Protein AF-A0A432JK43-F1 (afdb_monomer)

Solvent-accessible surface area (backbone atoms only — not comparable to full-atom values): 5618 Å² total; per-residue (Å²): 110,47,74,64,51,81,87,44,49,68,58,51,48,53,52,42,48,68,44,49,84,85,40,75,73,70,54,72,67,58,52,52,50,47,71,73,64,39,72,37,47,36,31,30,69,41,87,35,89,65,86,92,40,71,39,81,41,30,40,38,38,24,34,59,34,54,87,66,98,60,91,44,69,67,60,49,57,46,46,78,73,38,90,67,50,78,43,76,76,48,75,50,74,112

Sequence (94 aa):
MRPVTEADLTTVLAMNNAAVPAVNALEADDLAWFADVAHTFLVADEPSWPVGRVRLVGFLIGLEGPGLAYGSINYGWFCERYDRFLYVDRVVVD

pLDDT: mean 95.11, std 4.12, range [79.12, 98.25]

Structure (mmCIF, N/CA/C/O backbone):
data_AF-A0A432JK43-F1
#
_entry.id   AF-A0A432JK43-F1
#
loop_
_atom_site.group_PDB
_atom_site.id
_atom_site.type_symbol
_atom_site.label_atom_id
_atom_site.label_alt_id
_atom_site.label_comp_id
_atom_site.label_asym_id
_atom_site.label_entity_id
_atom_site.label_seq_id
_atom_site.pdbx_PDB_ins_code
_atom_site.Cartn_x
_atom_site.Cartn_y
_atom_site.Cartn_z
_atom_site.occupancy
_atom_site.B_iso_or_equiv
_atom_site.auth_seq_id
_atom_site.auth_comp_id
_atom_site.auth_asym_id
_atom_site.auth_atom_id
_atom_site.pdbx_PDB_model_num
ATOM 1 N N . MET A 1 1 ? 14.162 7.590 3.369 1.00 92.38 1 MET A N 1
ATOM 2 C CA . MET A 1 1 ? 12.767 7.147 3.158 1.00 92.38 1 MET A CA 1
ATOM 3 C C . MET A 1 1 ? 11.880 8.373 3.068 1.00 92.38 1 MET A C 1
ATOM 5 O O . MET A 1 1 ? 12.194 9.369 3.715 1.00 92.38 1 MET A O 1
ATOM 9 N N . ARG A 1 2 ? 10.814 8.309 2.274 1.00 96.25 2 ARG A N 1
ATOM 10 C CA . ARG A 1 2 ? 9.843 9.396 2.069 1.00 96.25 2 ARG A CA 1
ATOM 11 C C . ARG A 1 2 ? 8.437 8.820 1.848 1.00 96.25 2 ARG A C 1
ATOM 13 O O . ARG A 1 2 ? 8.345 7.627 1.558 1.00 96.25 2 ARG A O 1
ATOM 20 N N . PRO A 1 3 ? 7.367 9.626 1.952 1.00 97.56 3 PRO A N 1
ATOM 21 C CA . PRO A 1 3 ? 6.041 9.209 1.514 1.00 97.56 3 PRO A CA 1
ATOM 22 C C . PRO A 1 3 ? 6.037 8.757 0.050 1.00 97.56 3 PRO A C 1
ATOM 24 O O . PRO A 1 3 ? 6.774 9.303 -0.783 1.00 97.56 3 PRO A O 1
ATOM 27 N N . VAL A 1 4 ? 5.209 7.755 -0.238 1.00 97.19 4 VAL A N 1
ATOM 28 C CA . VAL A 1 4 ? 4.911 7.328 -1.606 1.00 97.19 4 VAL A CA 1
ATOM 29 C C . VAL A 1 4 ? 4.239 8.467 -2.376 1.00 97.19 4 VAL A C 1
ATOM 31 O O . VAL A 1 4 ? 3.515 9.288 -1.810 1.00 97.19 4 VAL A O 1
ATOM 34 N N . THR A 1 5 ? 4.472 8.511 -3.680 1.00 96.19 5 THR A N 1
ATOM 35 C CA . THR A 1 5 ? 3.763 9.374 -4.626 1.00 96.19 5 THR A CA 1
ATOM 36 C C . THR A 1 5 ? 3.138 8.522 -5.724 1.00 96.19 5 THR A C 1
ATOM 38 O O . THR A 1 5 ? 3.532 7.374 -5.929 1.00 96.19 5 THR A O 1
ATOM 41 N N . GLU A 1 6 ? 2.195 9.083 -6.479 1.00 95.75 6 GLU A N 1
ATOM 42 C CA . GLU A 1 6 ? 1.565 8.388 -7.611 1.00 95.75 6 GLU A CA 1
ATOM 43 C C . GLU A 1 6 ? 2.599 7.872 -8.632 1.00 95.75 6 GL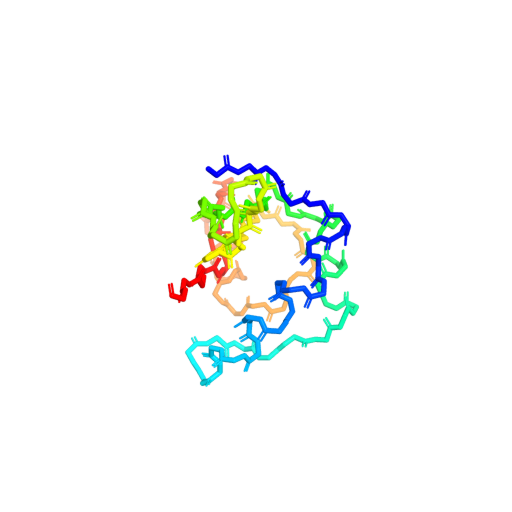U A C 1
ATOM 45 O O . GLU A 1 6 ? 2.474 6.764 -9.153 1.00 95.75 6 GLU A O 1
ATOM 50 N N . ALA A 1 7 ? 3.687 8.623 -8.839 1.00 95.31 7 ALA A N 1
ATOM 51 C CA . ALA A 1 7 ? 4.779 8.243 -9.733 1.00 95.31 7 ALA A CA 1
ATOM 52 C C . ALA A 1 7 ? 5.541 6.980 -9.280 1.00 95.31 7 ALA A C 1
ATOM 54 O O . ALA A 1 7 ? 6.188 6.328 -10.101 1.00 95.31 7 ALA A O 1
ATOM 55 N N . ASP A 1 8 ? 5.463 6.611 -7.999 1.00 96.56 8 ASP A N 1
ATOM 56 C CA . ASP A 1 8 ? 6.138 5.428 -7.457 1.00 96.56 8 ASP A CA 1
ATOM 57 C C . ASP A 1 8 ? 5.312 4.147 -7.618 1.00 96.56 8 ASP A C 1
ATOM 59 O O . ASP A 1 8 ? 5.882 3.055 -7.607 1.00 96.56 8 ASP A O 1
ATOM 63 N N . LEU A 1 9 ? 3.985 4.253 -7.776 1.00 96.94 9 LEU A N 1
ATOM 64 C CA . LEU A 1 9 ? 3.065 3.113 -7.664 1.00 96.94 9 LEU A CA 1
ATOM 65 C C . LEU A 1 9 ? 3.359 2.009 -8.683 1.00 96.94 9 LEU A C 1
ATOM 67 O O . LEU A 1 9 ? 3.297 0.830 -8.348 1.00 96.94 9 LEU A O 1
ATOM 71 N N . THR A 1 10 ? 3.766 2.372 -9.902 1.00 97.38 10 THR A N 1
ATOM 72 C CA . THR A 1 10 ? 4.160 1.379 -10.918 1.00 97.38 10 THR A CA 1
ATOM 73 C C . THR A 1 10 ? 5.380 0.565 -10.468 1.00 97.38 10 THR A C 1
ATOM 75 O O . THR A 1 10 ? 5.407 -0.656 -10.624 1.00 97.38 10 THR A O 1
ATOM 78 N N . THR A 1 11 ? 6.376 1.219 -9.866 1.00 96.81 11 THR A N 1
ATOM 79 C CA . THR A 1 11 ? 7.586 0.556 -9.355 1.00 96.81 11 THR A CA 1
ATOM 80 C C . THR A 1 11 ? 7.270 -0.282 -8.120 1.00 96.81 11 THR A C 1
ATOM 82 O O . THR A 1 11 ? 7.709 -1.426 -8.028 1.00 96.81 11 THR A O 1
ATOM 85 N N . VAL A 1 12 ? 6.459 0.246 -7.199 1.00 97.88 12 VAL A N 1
ATOM 86 C CA . VAL A 1 12 ? 6.026 -0.475 -5.994 1.00 97.88 12 VAL A CA 1
ATOM 87 C C . VAL A 1 12 ? 5.247 -1.743 -6.355 1.00 97.88 12 VAL A C 1
ATOM 89 O O . VAL A 1 12 ? 5.510 -2.799 -5.780 1.00 97.88 12 VAL A O 1
ATOM 92 N N . LEU A 1 13 ? 4.345 -1.677 -7.340 1.00 98.12 13 LEU A N 1
ATOM 93 C CA . LEU A 1 13 ? 3.592 -2.838 -7.821 1.00 98.12 13 LEU A CA 1
ATOM 94 C C . LEU A 1 13 ? 4.523 -3.927 -8.369 1.00 98.12 13 LEU A C 1
ATOM 96 O O . LEU A 1 13 ? 4.390 -5.101 -8.017 1.00 98.12 13 LEU A O 1
ATOM 100 N N . ALA A 1 14 ? 5.496 -3.532 -9.196 1.00 97.81 14 ALA A N 1
ATOM 101 C CA . ALA A 1 14 ? 6.487 -4.451 -9.744 1.00 97.81 14 ALA A CA 1
ATOM 102 C C . ALA A 1 14 ? 7.325 -5.108 -8.635 1.00 97.81 14 ALA A C 1
ATOM 104 O O . ALA A 1 14 ? 7.518 -6.323 -8.654 1.00 97.81 14 ALA A O 1
ATOM 105 N N . MET A 1 15 ? 7.766 -4.332 -7.641 1.00 97.50 15 MET A N 1
ATOM 106 C CA . MET A 1 15 ? 8.523 -4.847 -6.497 1.00 97.50 15 MET A CA 1
ATOM 107 C C . MET A 1 15 ? 7.705 -5.807 -5.636 1.00 97.50 15 MET A C 1
ATOM 109 O O . MET A 1 15 ? 8.205 -6.864 -5.260 1.00 97.50 15 MET A O 1
ATOM 113 N N . ASN A 1 16 ? 6.442 -5.481 -5.354 1.00 97.88 16 ASN A N 1
ATOM 114 C CA . ASN A 1 16 ? 5.550 -6.370 -4.615 1.00 97.88 16 ASN A CA 1
ATOM 115 C C . ASN A 1 16 ? 5.421 -7.726 -5.316 1.00 97.88 16 ASN A C 1
ATOM 117 O O . ASN A 1 16 ? 5.583 -8.777 -4.700 1.00 97.88 16 ASN A O 1
ATOM 121 N N . ASN A 1 17 ? 5.148 -7.694 -6.619 1.00 97.75 17 ASN A N 1
ATOM 122 C CA . ASN A 1 17 ? 4.880 -8.905 -7.383 1.00 97.75 17 ASN A CA 1
ATOM 123 C C . ASN A 1 17 ? 6.155 -9.723 -7.648 1.00 97.75 17 ASN A C 1
ATOM 125 O O . ASN A 1 17 ? 6.069 -10.941 -7.775 1.00 97.75 17 ASN A O 1
ATOM 129 N N . ALA A 1 18 ? 7.333 -9.091 -7.645 1.00 97.62 18 ALA A N 1
ATOM 130 C CA . ALA A 1 18 ? 8.621 -9.786 -7.646 1.00 97.62 18 ALA A CA 1
ATOM 131 C C . ALA A 1 18 ? 8.931 -10.490 -6.309 1.00 97.62 18 ALA A C 1
ATOM 133 O O . ALA A 1 18 ? 9.661 -11.478 -6.300 1.00 97.62 18 ALA A O 1
ATOM 134 N N . ALA A 1 19 ? 8.362 -10.018 -5.195 1.00 96.25 19 ALA A N 1
ATOM 135 C CA . ALA A 1 19 ? 8.537 -10.608 -3.866 1.00 96.25 19 ALA A CA 1
ATOM 136 C C . ALA A 1 19 ? 7.575 -11.779 -3.571 1.00 96.25 19 ALA A C 1
ATOM 138 O O . ALA A 1 19 ? 7.626 -12.375 -2.492 1.00 96.25 19 ALA A O 1
ATOM 139 N N . VAL A 1 20 ? 6.701 -12.148 -4.510 1.00 95.44 20 VAL A N 1
ATOM 140 C CA . VAL A 1 20 ? 5.884 -13.369 -4.419 1.00 95.44 20 VAL A CA 1
ATOM 141 C C . VAL A 1 20 ? 6.815 -14.596 -4.384 1.00 95.44 20 VAL A C 1
ATOM 143 O O . VAL A 1 20 ? 7.740 -14.674 -5.193 1.00 95.44 20 VAL A O 1
ATOM 146 N N . PRO A 1 21 ? 6.599 -15.582 -3.487 1.00 94.88 21 PRO A N 1
ATOM 147 C CA . PRO A 1 21 ? 5.416 -15.793 -2.644 1.00 94.88 21 PRO A CA 1
ATOM 148 C C . PRO A 1 21 ? 5.537 -15.275 -1.201 1.00 94.88 21 PRO A C 1
ATOM 150 O O . PRO A 1 21 ? 4.699 -15.618 -0.372 1.00 94.88 21 PRO A O 1
ATOM 153 N N . ALA A 1 22 ? 6.571 -14.497 -0.862 1.00 91.00 22 ALA A N 1
ATOM 154 C CA . ALA A 1 22 ? 6.732 -13.973 0.498 1.00 91.00 22 ALA A CA 1
ATOM 155 C C . ALA A 1 22 ? 5.631 -12.962 0.865 1.00 91.00 22 ALA A C 1
ATOM 157 O O . ALA A 1 22 ? 5.249 -12.854 2.028 1.00 91.00 22 ALA A O 1
ATOM 158 N N . VAL A 1 23 ? 5.102 -12.258 -0.139 1.00 92.31 23 VAL A N 1
ATOM 159 C CA . VAL A 1 23 ? 3.903 -11.417 -0.048 1.00 92.31 23 VAL A CA 1
ATOM 160 C C . VAL A 1 23 ? 2.856 -11.870 -1.064 1.00 92.31 23 VAL A C 1
ATOM 162 O O . VAL A 1 23 ? 3.164 -12.568 -2.032 1.00 92.31 23 VAL A O 1
ATOM 165 N N . ASN A 1 24 ? 1.611 -11.442 -0.860 1.00 93.81 24 ASN A N 1
ATOM 166 C CA . ASN A 1 24 ? 0.550 -11.638 -1.843 1.00 93.81 24 ASN A CA 1
ATOM 167 C C . ASN A 1 24 ? 0.753 -10.707 -3.043 1.00 93.81 24 ASN A C 1
ATOM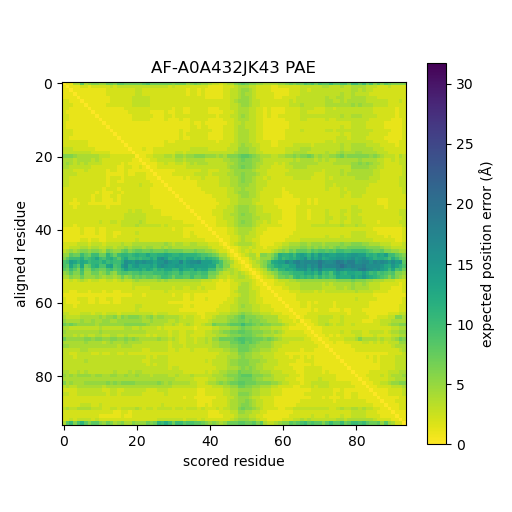 169 O O . ASN A 1 24 ? 1.106 -9.534 -2.868 1.00 93.81 24 ASN A O 1
ATOM 173 N N . ALA A 1 25 ? 0.472 -11.223 -4.242 1.00 96.38 25 ALA A N 1
ATOM 174 C CA . ALA A 1 25 ? 0.396 -10.408 -5.447 1.00 96.38 25 ALA A CA 1
ATOM 175 C C . ALA A 1 25 ? -0.664 -9.308 -5.283 1.00 96.38 25 ALA A C 1
ATOM 177 O O . ALA A 1 25 ? -1.657 -9.499 -4.579 1.00 96.38 25 ALA A O 1
ATOM 178 N N . LEU A 1 26 ? -0.420 -8.171 -5.923 1.00 96.62 26 LEU A N 1
ATOM 179 C CA . LEU A 1 26 ? -1.349 -7.051 -6.005 1.00 96.62 26 LEU A CA 1
ATOM 180 C C . LEU A 1 26 ? -1.607 -6.710 -7.467 1.00 96.62 26 LEU A C 1
ATOM 182 O O . LEU A 1 26 ? -0.727 -6.869 -8.323 1.00 96.62 26 LEU A O 1
ATOM 186 N N . GLU A 1 27 ? -2.791 -6.179 -7.719 1.00 97.62 27 GLU A N 1
ATOM 187 C CA . GLU A 1 27 ? -3.134 -5.447 -8.929 1.00 97.62 27 GLU A CA 1
ATOM 188 C C . GLU A 1 27 ? -3.017 -3.933 -8.690 1.00 97.62 27 GLU A C 1
ATOM 190 O O . GLU A 1 27 ? -2.808 -3.458 -7.569 1.00 97.62 27 GLU A O 1
ATOM 195 N N . ALA A 1 28 ? -3.116 -3.151 -9.767 1.00 96.81 28 ALA A N 1
ATOM 196 C CA . ALA A 1 28 ? -3.028 -1.694 -9.677 1.00 96.81 28 ALA A CA 1
ATOM 197 C C . ALA A 1 28 ? -4.133 -1.105 -8.783 1.00 96.81 28 ALA A C 1
ATOM 199 O O . ALA A 1 28 ? -3.858 -0.192 -8.005 1.00 96.81 28 ALA A O 1
ATOM 200 N N . ASP A 1 29 ? -5.342 -1.6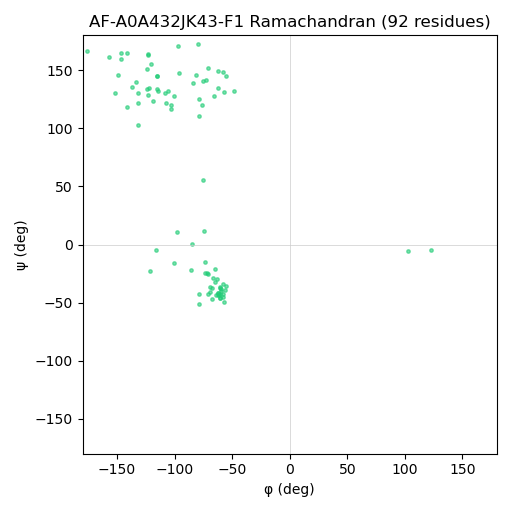69 -8.845 1.00 96.75 29 ASP A N 1
ATOM 201 C CA . ASP A 1 29 ? -6.486 -1.225 -8.044 1.00 96.75 29 ASP A CA 1
ATOM 202 C C . ASP A 1 29 ? -6.284 -1.515 -6.549 1.00 96.75 29 ASP A C 1
ATOM 204 O O . ASP A 1 29 ? -6.597 -0.663 -5.714 1.00 96.75 29 ASP A O 1
ATOM 208 N N . ASP A 1 30 ? -5.676 -2.655 -6.195 1.00 95.69 30 ASP A N 1
ATOM 209 C CA . ASP A 1 30 ? -5.329 -2.952 -4.799 1.00 95.69 30 ASP A CA 1
ATOM 210 C C . ASP A 1 30 ? -4.329 -1.925 -4.256 1.00 95.69 30 ASP A C 1
ATOM 212 O O . ASP A 1 30 ? -4.451 -1.438 -3.129 1.00 95.69 30 ASP A O 1
ATOM 216 N N . LEU A 1 31 ? -3.319 -1.583 -5.062 1.00 96.62 31 LEU A N 1
ATOM 217 C CA . LEU A 1 31 ? -2.292 -0.630 -4.661 1.00 96.62 31 LEU A CA 1
ATOM 218 C C . LEU A 1 31 ? -2.841 0.798 -4.560 1.00 96.62 31 LEU A C 1
ATOM 220 O O . LEU A 1 31 ? -2.450 1.534 -3.653 1.00 96.62 31 LEU A O 1
ATOM 224 N N . ALA A 1 32 ? -3.758 1.176 -5.452 1.00 96.44 32 ALA A N 1
ATOM 225 C CA . ALA A 1 32 ? -4.474 2.445 -5.378 1.00 96.44 32 ALA A CA 1
ATOM 226 C C . ALA A 1 32 ? -5.317 2.530 -4.098 1.00 96.44 32 ALA A C 1
ATOM 228 O O . ALA A 1 32 ? -5.283 3.550 -3.412 1.00 96.44 32 ALA A O 1
ATOM 229 N N . TRP A 1 33 ? -5.997 1.442 -3.724 1.00 96.81 33 TRP A N 1
ATOM 230 C CA . TRP A 1 33 ? -6.716 1.365 -2.454 1.00 96.81 33 TRP A CA 1
ATOM 231 C C . TRP A 1 33 ? -5.774 1.544 -1.256 1.00 96.81 33 TRP A C 1
ATOM 233 O O . TRP A 1 33 ? -6.052 2.359 -0.379 1.00 96.81 33 TRP A O 1
ATOM 243 N N . PHE A 1 34 ? -4.618 0.870 -1.238 1.00 97.25 34 PHE A N 1
ATOM 244 C CA . PHE A 1 34 ? -3.615 1.080 -0.188 1.00 97.25 34 PHE A CA 1
ATOM 245 C C . PHE A 1 34 ? -3.108 2.526 -0.132 1.00 97.25 34 PHE A C 1
ATOM 247 O O . PHE A 1 34 ? -2.916 3.052 0.96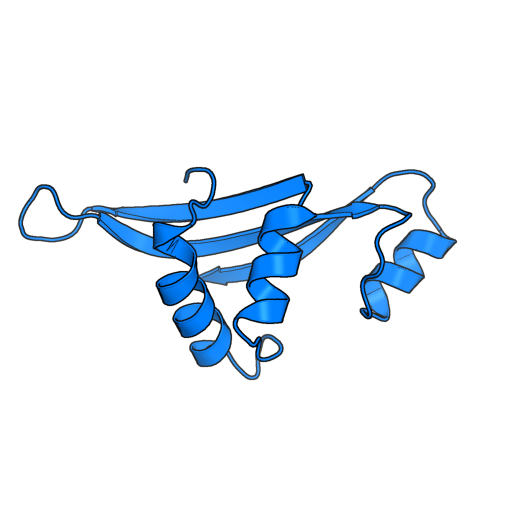1 1.00 97.25 34 PHE A O 1
ATOM 254 N N . ALA A 1 35 ? -2.887 3.171 -1.280 1.00 96.81 35 ALA A N 1
ATOM 255 C CA . ALA A 1 35 ? -2.450 4.565 -1.339 1.00 96.81 35 ALA A CA 1
ATOM 256 C C . ALA A 1 35 ? -3.481 5.543 -0.753 1.00 96.81 35 ALA A C 1
ATOM 258 O O . ALA A 1 35 ? -3.084 6.570 -0.205 1.00 96.81 35 ALA A O 1
ATOM 259 N N . ASP A 1 36 ? -4.771 5.212 -0.833 1.00 96.75 36 ASP A N 1
ATOM 260 C CA . ASP A 1 36 ? -5.862 6.017 -0.276 1.00 96.75 36 ASP A CA 1
ATOM 261 C C . ASP A 1 36 ? -6.017 5.832 1.244 1.00 96.75 36 ASP A C 1
ATOM 263 O O . ASP A 1 36 ? -6.183 6.803 1.981 1.00 96.75 36 ASP A O 1
ATOM 267 N N . VAL A 1 37 ? -5.926 4.590 1.738 1.00 97.19 37 VAL A N 1
ATOM 268 C CA . VAL A 1 37 ? -6.282 4.274 3.136 1.00 97.19 37 VAL A CA 1
ATOM 269 C C . VAL A 1 37 ? -5.098 4.134 4.091 1.00 97.19 37 VAL A C 1
ATOM 271 O O . VAL A 1 37 ? -5.296 4.089 5.309 1.00 97.19 37 VAL A O 1
ATOM 274 N N . ALA A 1 38 ? -3.872 3.985 3.583 1.00 97.56 38 ALA A N 1
ATOM 275 C CA . ALA A 1 38 ? -2.724 3.717 4.438 1.00 97.56 38 ALA A CA 1
ATOM 276 C C . ALA A 1 38 ? -2.422 4.906 5.355 1.00 97.56 38 ALA A C 1
ATOM 278 O O . ALA A 1 38 ? -2.176 6.025 4.911 1.00 97.56 38 ALA A O 1
ATOM 279 N N . HIS A 1 39 ? -2.326 4.626 6.654 1.00 97.06 39 HIS A N 1
ATOM 280 C CA . HIS A 1 39 ? -1.811 5.588 7.625 1.00 97.06 39 HIS A CA 1
ATOM 281 C C . HIS A 1 39 ? -0.330 5.895 7.362 1.00 97.06 39 HIS A C 1
ATOM 283 O O . HIS A 1 39 ? 0.165 6.991 7.618 1.00 97.06 39 HIS A O 1
ATOM 289 N N . THR A 1 40 ? 0.418 4.911 6.864 1.00 97.06 40 THR A N 1
ATOM 290 C CA . THR A 1 40 ? 1.827 5.071 6.510 1.00 97.06 40 THR A CA 1
ATOM 291 C C . THR A 1 40 ? 2.123 4.308 5.236 1.00 97.06 40 THR A C 1
ATOM 293 O O . THR A 1 40 ? 2.042 3.086 5.214 1.00 97.06 40 THR A O 1
ATOM 296 N N . PHE A 1 41 ? 2.532 5.020 4.191 1.00 98.00 41 PHE A N 1
ATOM 297 C CA . PHE A 1 41 ? 3.027 4.408 2.967 1.00 98.00 41 PHE A CA 1
ATOM 298 C C . PHE A 1 41 ? 4.341 5.080 2.579 1.00 98.00 41 PHE A C 1
ATOM 300 O O . PHE A 1 41 ? 4.375 6.220 2.112 1.00 98.00 41 PHE A O 1
ATOM 307 N N . LEU A 1 42 ? 5.440 4.382 2.857 1.00 98.25 42 LEU A N 1
ATOM 308 C CA . LEU A 1 42 ? 6.792 4.904 2.698 1.00 98.25 42 LEU A CA 1
ATOM 309 C C . LEU A 1 42 ? 7.547 4.126 1.637 1.00 98.25 42 LEU A C 1
ATOM 311 O O . LEU A 1 42 ? 7.435 2.905 1.557 1.00 98.25 42 LEU A O 1
ATOM 315 N N . VAL A 1 43 ? 8.390 4.839 0.900 1.00 98.06 43 VAL A N 1
ATOM 316 C CA . VAL A 1 43 ? 9.373 4.267 -0.015 1.00 98.06 43 VAL A CA 1
ATOM 317 C C . VAL A 1 43 ? 10.788 4.586 0.464 1.00 98.06 43 VAL A C 1
ATOM 319 O O . VAL A 1 43 ? 11.064 5.637 1.064 1.00 98.06 43 VAL A O 1
ATOM 322 N N . ALA A 1 44 ? 11.690 3.641 0.246 1.00 97.31 44 ALA A N 1
ATOM 323 C CA . ALA A 1 44 ? 13.115 3.765 0.469 1.00 97.31 44 ALA A CA 1
ATOM 324 C C . ALA A 1 44 ? 13.802 4.017 -0.869 1.00 97.31 44 ALA A C 1
ATOM 326 O O . ALA A 1 44 ? 13.614 3.281 -1.832 1.00 97.31 44 ALA A O 1
ATOM 327 N N . ASP A 1 45 ? 14.608 5.065 -0.881 1.00 94.88 45 ASP A N 1
ATOM 328 C CA . ASP A 1 45 ? 15.293 5.596 -2.043 1.00 94.88 45 ASP A CA 1
ATOM 329 C C . ASP A 1 45 ? 16.798 5.416 -1.831 1.00 94.88 45 ASP A C 1
ATOM 331 O O . ASP A 1 45 ? 17.319 5.793 -0.777 1.00 94.88 45 ASP A O 1
ATOM 335 N N . GLU A 1 46 ? 17.493 4.886 -2.832 1.00 92.81 46 GLU A N 1
ATOM 336 C CA . GLU A 1 46 ? 18.949 4.785 -2.879 1.00 92.81 46 GLU A CA 1
ATOM 337 C C . GLU A 1 46 ? 19.501 5.656 -4.023 1.00 92.81 46 GLU A C 1
ATOM 339 O O . GLU A 1 46 ? 18.976 5.620 -5.145 1.00 92.81 46 GLU A O 1
ATOM 344 N N . PRO A 1 47 ? 20.555 6.460 -3.786 1.00 89.38 47 PRO A N 1
ATOM 345 C CA . PRO A 1 47 ? 21.254 7.158 -4.857 1.00 89.38 47 PRO A CA 1
ATOM 346 C C . PRO A 1 47 ? 21.774 6.166 -5.901 1.00 89.38 47 PRO A C 1
ATOM 348 O O . PRO A 1 47 ? 22.451 5.200 -5.566 1.00 89.38 47 PRO A O 1
ATOM 351 N N . SER A 1 48 ? 21.512 6.432 -7.179 1.00 84.56 48 SER A N 1
ATOM 352 C CA . SER A 1 48 ? 21.990 5.588 -8.279 1.00 84.56 48 SER A CA 1
ATOM 353 C C . SER A 1 48 ? 22.875 6.378 -9.239 1.00 84.56 48 SER A C 1
ATOM 355 O O . SER A 1 48 ? 22.789 7.603 -9.329 1.00 84.56 48 SER A O 1
ATOM 357 N N . TRP A 1 49 ? 23.762 5.675 -9.946 1.00 82.62 49 TRP A N 1
ATOM 358 C CA . TRP A 1 49 ? 24.569 6.262 -11.013 1.00 82.62 49 TRP A CA 1
ATOM 359 C C . TRP A 1 49 ? 23.777 6.289 -12.334 1.00 82.62 49 TRP A C 1
ATOM 361 O O . TRP A 1 49 ? 23.142 5.288 -12.669 1.00 82.62 49 TRP A O 1
ATOM 371 N N . PRO A 1 50 ? 23.843 7.369 -13.137 1.00 82.19 50 PRO A N 1
ATOM 372 C CA . PRO A 1 50 ? 24.557 8.627 -12.899 1.00 82.19 50 PRO A CA 1
ATOM 373 C C . PRO A 1 50 ? 23.914 9.499 -11.813 1.00 82.19 50 PRO A C 1
ATOM 375 O O . PRO A 1 50 ? 22.702 9.460 -11.605 1.00 82.19 50 PRO A O 1
ATOM 378 N N . VAL A 1 51 ? 24.754 10.307 -11.153 1.00 80.25 51 VAL A N 1
ATOM 379 C CA . VAL A 1 51 ? 24.371 11.214 -10.057 1.00 80.25 51 VAL A CA 1
ATOM 380 C C . VAL A 1 51 ? 23.137 12.038 -10.433 1.00 80.25 51 VAL A C 1
ATOM 382 O O . VAL A 1 51 ? 23.074 12.618 -11.515 1.00 80.25 51 VAL A O 1
ATOM 385 N N . GLY A 1 52 ? 22.166 12.092 -9.520 1.00 79.12 52 GLY A N 1
ATOM 386 C CA . GLY A 1 52 ? 20.881 12.767 -9.724 1.00 79.12 52 GLY A CA 1
ATOM 387 C C . GLY A 1 52 ? 19.719 11.816 -10.016 1.00 79.12 52 GLY A C 1
ATOM 388 O O . GLY A 1 52 ? 18.577 12.265 -10.060 1.00 79.12 52 GLY A O 1
ATOM 389 N N . ARG A 1 53 ? 19.979 10.510 -10.168 1.00 82.50 53 ARG A N 1
ATOM 390 C CA . ARG A 1 53 ? 18.934 9.483 -10.165 1.00 82.50 53 ARG A CA 1
ATOM 391 C C . ARG A 1 53 ? 18.784 8.846 -8.794 1.00 82.50 53 ARG A C 1
ATOM 393 O O . ARG A 1 53 ? 19.753 8.635 -8.065 1.00 82.50 53 ARG A O 1
ATOM 400 N N . VAL A 1 54 ? 17.553 8.472 -8.493 1.00 86.69 54 VAL A N 1
ATOM 401 C CA . VAL A 1 54 ? 17.188 7.744 -7.287 1.00 86.69 54 VAL A CA 1
ATOM 402 C C . VAL A 1 54 ? 16.517 6.449 -7.712 1.00 86.69 54 VAL A C 1
ATOM 404 O O . VAL A 1 54 ? 15.701 6.444 -8.636 1.00 86.69 54 VAL A O 1
ATOM 407 N N . ARG A 1 55 ? 16.911 5.355 -7.071 1.00 92.19 55 ARG A N 1
ATOM 408 C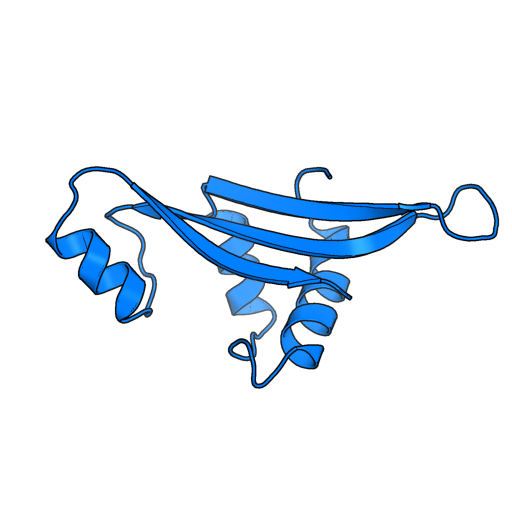 CA . ARG A 1 55 ? 16.317 4.040 -7.249 1.00 92.19 55 ARG A CA 1
ATOM 409 C C . ARG A 1 55 ? 15.466 3.722 -6.031 1.00 92.19 55 ARG A C 1
ATOM 411 O O . ARG A 1 55 ? 15.935 3.857 -4.908 1.00 92.19 55 ARG A O 1
ATOM 418 N N . LEU A 1 56 ? 14.242 3.271 -6.260 1.00 94.94 56 LEU A N 1
ATOM 419 C CA . LEU A 1 56 ? 13.389 2.758 -5.198 1.00 94.94 56 LEU A CA 1
ATOM 420 C C . LEU A 1 56 ? 13.884 1.346 -4.828 1.00 94.94 56 LEU A C 1
ATOM 422 O O . LEU A 1 56 ? 13.948 0.477 -5.696 1.00 94.94 56 LEU A O 1
ATOM 426 N N . VAL A 1 57 ? 14.287 1.148 -3.571 1.00 96.56 57 VAL A N 1
ATOM 427 C CA . VAL A 1 57 ? 14.893 -0.099 -3.049 1.00 96.56 57 VAL A CA 1
ATOM 428 C C . VAL A 1 57 ? 14.048 -0.781 -1.976 1.00 96.56 57 VAL A C 1
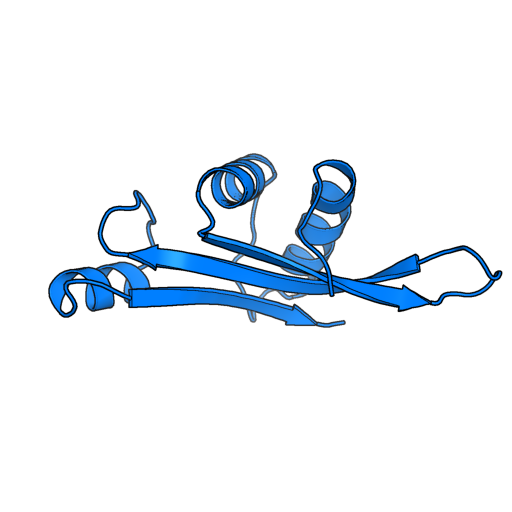ATOM 430 O O . VAL A 1 57 ? 14.355 -1.877 -1.528 1.00 96.56 57 VAL A O 1
ATOM 433 N N . GLY A 1 58 ? 12.949 -0.161 -1.559 1.00 97.50 58 GLY A N 1
ATOM 434 C CA . GLY A 1 58 ? 11.983 -0.820 -0.693 1.00 97.50 58 GLY A CA 1
ATOM 435 C C . GLY A 1 58 ? 10.755 0.023 -0.418 1.00 97.50 58 GLY A C 1
ATOM 436 O O . GLY A 1 58 ? 10.741 1.227 -0.665 1.00 97.50 58 GLY A O 1
ATOM 437 N N . PHE A 1 59 ? 9.720 -0.597 0.128 1.00 98.12 59 PHE A N 1
ATOM 438 C CA . PHE A 1 59 ? 8.524 0.107 0.567 1.00 98.12 59 PHE A CA 1
ATOM 439 C C . PHE A 1 59 ? 7.894 -0.556 1.795 1.00 98.12 59 PHE A C 1
ATOM 441 O O . PHE A 1 59 ? 8.148 -1.724 2.095 1.00 98.12 59 PHE A O 1
ATOM 448 N N . LEU A 1 60 ? 7.076 0.214 2.511 1.00 98.12 60 LEU A N 1
ATOM 449 C CA . LEU A 1 60 ? 6.326 -0.217 3.687 1.00 98.12 60 LEU A CA 1
ATOM 450 C C . LEU A 1 60 ? 4.902 0.332 3.621 1.00 98.12 60 LEU A C 1
ATOM 452 O O . LEU A 1 60 ? 4.724 1.521 3.353 1.00 98.12 60 LEU A O 1
ATOM 456 N N . ILE A 1 61 ? 3.922 -0.520 3.931 1.00 98.19 61 ILE A N 1
ATOM 457 C CA . ILE A 1 61 ? 2.512 -0.141 4.087 1.00 98.19 61 ILE A CA 1
ATOM 458 C C . ILE A 1 61 ? 2.061 -0.447 5.518 1.00 98.19 61 ILE A C 1
ATOM 460 O O . ILE A 1 61 ? 2.165 -1.580 5.991 1.00 98.19 61 ILE A O 1
ATOM 464 N N . GLY A 1 62 ? 1.561 0.580 6.198 1.00 97.81 62 GLY A N 1
ATOM 465 C CA . GLY A 1 62 ? 1.006 0.547 7.542 1.00 97.81 62 GLY A CA 1
ATOM 466 C C . GLY A 1 62 ? -0.426 1.076 7.549 1.00 97.81 62 GLY A C 1
ATOM 467 O O . GLY A 1 62 ? -0.702 2.169 7.054 1.00 97.81 62 GLY A O 1
ATOM 468 N N . LEU A 1 63 ? -1.329 0.296 8.129 1.00 98.25 63 LEU A N 1
ATOM 469 C CA . LEU A 1 63 ? -2.757 0.560 8.211 1.00 98.25 63 LEU A CA 1
ATOM 470 C C . LEU A 1 63 ? -3.143 0.918 9.6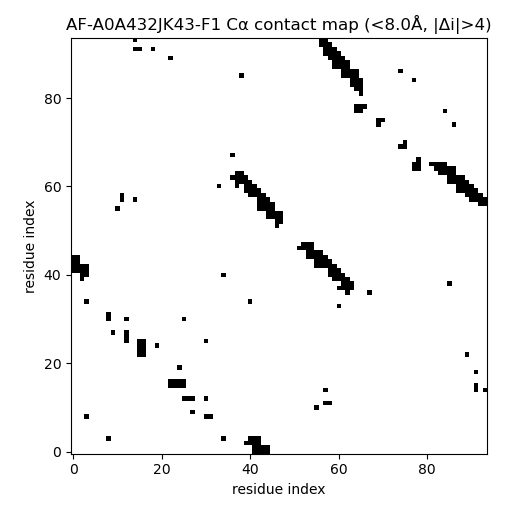45 1.00 98.25 63 LEU A C 1
ATOM 472 O O . LEU A 1 63 ? -2.801 0.182 10.571 1.00 98.25 63 LEU A O 1
ATOM 476 N N . GLU A 1 64 ? -3.873 2.013 9.846 1.00 97.75 64 GLU A N 1
ATOM 477 C CA . GLU A 1 64 ? -4.503 2.264 11.145 1.00 97.75 64 GLU A CA 1
ATOM 478 C C . GLU A 1 64 ? -5.724 1.348 11.291 1.00 97.75 64 GLU A C 1
ATOM 480 O O . GLU A 1 64 ? -6.448 1.060 10.333 1.00 97.75 64 GLU A O 1
ATOM 485 N N . GLY A 1 65 ? -5.922 0.822 12.492 1.00 95.44 65 GLY A N 1
ATOM 486 C CA . GLY A 1 65 ? -7.062 -0.019 12.801 1.00 95.44 65 GLY A CA 1
ATOM 487 C C . GLY A 1 65 ? -7.622 0.249 14.192 1.00 95.44 65 GLY A C 1
ATOM 488 O O . GLY A 1 65 ? -6.945 0.859 15.030 1.00 95.44 65 GLY A O 1
ATOM 489 N N . PRO A 1 66 ? -8.847 -0.234 14.446 1.00 96.88 66 PRO A N 1
ATOM 490 C CA . PRO A 1 66 ? -9.712 -0.984 13.522 1.00 96.88 66 PRO A CA 1
ATOM 491 C C . PRO A 1 66 ? -10.457 -0.092 12.505 1.00 96.88 66 PRO A C 1
ATOM 493 O O . PRO A 1 66 ? -10.457 1.128 12.630 1.00 96.88 66 PRO A O 1
ATOM 496 N N . GLY A 1 67 ? -11.139 -0.706 11.527 1.00 93.69 67 GLY A N 1
ATOM 497 C CA . GLY A 1 67 ? -12.181 -0.036 10.727 1.00 93.69 67 GLY A CA 1
ATOM 498 C C . GLY A 1 67 ? -11.978 -0.007 9.211 1.00 93.69 67 GLY A C 1
ATOM 499 O O . GLY A 1 67 ? -12.879 0.433 8.499 1.00 93.69 67 GLY A O 1
ATOM 500 N N . LEU A 1 68 ? -10.846 -0.490 8.695 1.00 96.25 68 LEU A N 1
ATOM 501 C CA . LEU A 1 68 ? -10.635 -0.573 7.250 1.00 96.25 68 LEU A CA 1
ATOM 502 C C . LEU A 1 68 ? -11.298 -1.816 6.657 1.00 96.25 68 LEU A C 1
ATOM 504 O O . LEU A 1 68 ? -11.300 -2.889 7.262 1.00 96.25 68 LEU A O 1
ATOM 508 N N . ALA A 1 69 ? -11.795 -1.689 5.426 1.00 93.81 69 ALA A N 1
ATOM 509 C CA . ALA A 1 69 ? -12.306 -2.800 4.626 1.00 93.81 69 ALA A CA 1
ATOM 510 C C . ALA A 1 69 ? -11.156 -3.656 4.055 1.00 93.81 69 ALA A C 1
ATOM 512 O O . ALA A 1 69 ? -11.038 -3.827 2.845 1.00 93.81 69 ALA A O 1
ATOM 513 N N . TYR A 1 70 ? -10.283 -4.161 4.932 1.00 94.38 70 TYR A N 1
ATOM 514 C CA . TYR A 1 70 ? -9.103 -4.933 4.560 1.00 94.38 70 TYR A CA 1
ATOM 515 C C . TYR A 1 70 ? -9.310 -6.435 4.792 1.00 94.38 70 TYR A C 1
ATOM 517 O O . TYR A 1 70 ? -9.524 -6.872 5.920 1.00 94.38 70 TYR A O 1
ATOM 525 N N . GLY A 1 71 ? -9.211 -7.242 3.731 1.00 91.12 71 GLY A N 1
ATOM 526 C CA . GLY A 1 71 ? -9.534 -8.678 3.741 1.00 91.12 71 GLY A CA 1
ATOM 527 C C . GLY A 1 71 ? -8.526 -9.607 4.436 1.00 91.12 71 GLY A C 1
ATOM 528 O O . GLY A 1 71 ? -8.603 -10.822 4.264 1.00 91.12 71 GLY A O 1
ATOM 529 N N . SER A 1 72 ? -7.561 -9.078 5.191 1.00 92.94 72 SER A N 1
ATOM 530 C CA . SER A 1 72 ? -6.562 -9.896 5.890 1.00 92.94 72 SER A CA 1
ATOM 531 C C . SER A 1 72 ? -7.135 -10.512 7.167 1.00 92.94 72 SER A C 1
ATOM 533 O O . SER A 1 72 ? -7.578 -9.801 8.069 1.00 92.94 72 SER A O 1
ATOM 535 N N . ILE A 1 73 ? -7.039 -11.841 7.283 1.00 94.19 73 ILE A N 1
ATOM 536 C CA . ILE A 1 73 ? -7.406 -12.5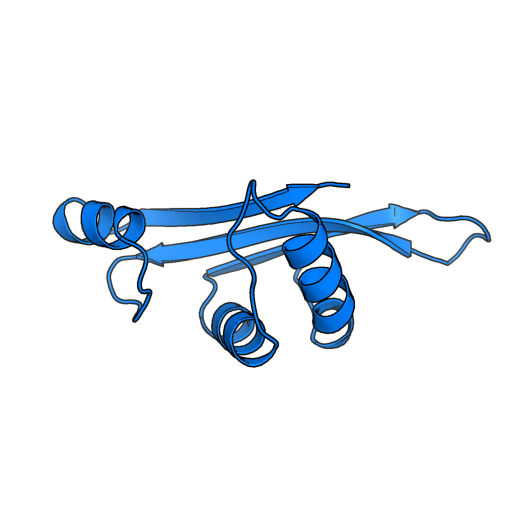87 8.502 1.00 94.19 73 ILE A CA 1
ATOM 537 C C . ILE A 1 73 ? -6.624 -12.059 9.712 1.00 94.19 73 ILE A C 1
ATOM 539 O O . ILE A 1 73 ? -7.185 -11.911 10.796 1.00 94.19 73 ILE A O 1
ATOM 543 N N . ASN A 1 74 ? -5.343 -11.727 9.522 1.00 94.31 74 ASN A N 1
ATOM 544 C CA . ASN A 1 74 ? -4.503 -11.197 10.591 1.00 94.31 74 ASN A CA 1
ATOM 545 C C . ASN A 1 74 ? -4.975 -9.806 11.020 1.00 94.31 74 ASN A C 1
ATOM 547 O O . ASN A 1 74 ? -5.148 -9.577 12.212 1.00 94.31 74 ASN A O 1
ATOM 551 N N . TYR A 1 75 ? -5.247 -8.901 10.075 1.00 96.44 75 TYR A N 1
ATOM 552 C CA . TYR A 1 75 ? -5.796 -7.579 10.400 1.00 96.44 75 TYR A CA 1
ATOM 553 C C . TYR A 1 75 ? -7.127 -7.699 11.157 1.00 96.44 75 TYR A C 1
ATOM 555 O O . TYR A 1 75 ? -7.288 -7.079 12.207 1.00 96.44 75 TYR A O 1
ATOM 563 N N . GLY A 1 76 ? -8.031 -8.574 10.695 1.00 96.94 76 GLY A N 1
ATOM 564 C CA . GLY A 1 76 ? -9.297 -8.864 11.376 1.00 96.94 76 GLY A CA 1
ATOM 565 C C . GLY A 1 76 ? -9.104 -9.364 12.810 1.00 96.94 76 GLY A C 1
ATOM 566 O O . GLY A 1 76 ? -9.763 -8.879 13.728 1.00 96.94 76 GLY A O 1
ATOM 567 N N . TRP A 1 77 ? -8.129 -10.249 13.038 1.00 96.50 77 TRP A N 1
ATOM 568 C CA . TRP A 1 77 ? -7.783 -10.722 14.381 1.00 96.50 77 TRP A CA 1
ATOM 569 C C . TRP A 1 77 ? -7.348 -9.581 15.318 1.00 96.50 77 TRP A C 1
ATOM 571 O O . TRP A 1 77 ? -7.719 -9.598 16.497 1.00 96.50 77 TRP A O 1
ATOM 581 N N . PHE A 1 78 ? -6.600 -8.586 14.815 1.00 97.12 78 PHE A N 1
ATOM 582 C CA . PHE A 1 78 ? -6.240 -7.383 15.581 1.00 97.12 78 PHE A CA 1
ATOM 583 C C . PHE A 1 78 ? -7.459 -6.486 15.833 1.00 97.12 78 PHE A C 1
ATOM 585 O O . PHE A 1 78 ? -7.621 -6.002 16.955 1.00 97.12 78 PHE A O 1
ATOM 592 N N . CYS A 1 79 ? -8.340 -6.311 14.839 1.00 97.19 79 CYS A N 1
ATOM 593 C CA . CYS A 1 79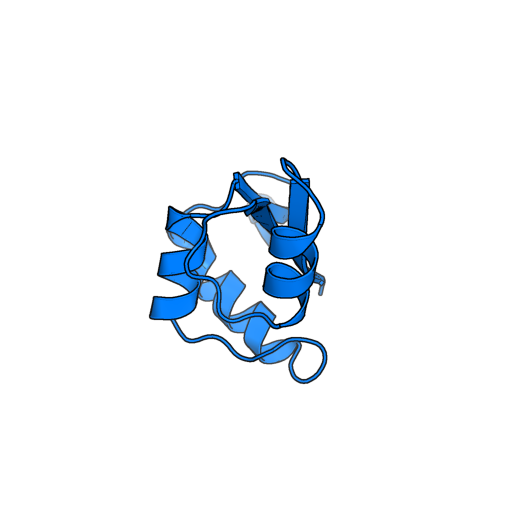 ? -9.568 -5.523 14.983 1.00 97.19 79 CYS A CA 1
ATOM 594 C C . CYS A 1 79 ? -10.480 -6.024 16.107 1.00 97.19 79 CYS A C 1
ATOM 596 O O . CYS A 1 79 ? -11.129 -5.220 16.765 1.00 97.19 79 CYS A O 1
ATOM 598 N N . GLU A 1 80 ? -10.519 -7.333 16.348 1.00 97.06 80 GLU A N 1
ATOM 599 C CA . GLU A 1 80 ? -11.315 -7.930 17.427 1.00 97.06 80 GLU A CA 1
ATOM 600 C C . GLU A 1 80 ? -10.734 -7.698 18.834 1.00 97.06 80 GLU A C 1
ATOM 602 O O . GLU A 1 80 ? -11.414 -7.972 19.824 1.00 97.06 80 GLU A O 1
ATOM 607 N N . ARG A 1 81 ? -9.466 -7.276 18.949 1.00 97.25 81 ARG A N 1
ATOM 608 C CA . ARG A 1 81 ? -8.699 -7.326 20.211 1.00 97.25 81 ARG A CA 1
ATOM 609 C C . ARG A 1 81 ? -8.192 -5.984 20.702 1.00 97.25 81 ARG A C 1
ATOM 611 O O . ARG A 1 81 ? -7.901 -5.860 21.890 1.00 97.25 81 ARG A O 1
ATOM 618 N N . TYR A 1 82 ? -8.049 -5.015 19.810 1.00 97.44 82 TYR A N 1
ATOM 619 C CA . TYR A 1 82 ? -7.442 -3.734 20.131 1.00 97.44 82 TYR A CA 1
ATOM 620 C C . TYR A 1 82 ? -8.303 -2.590 19.614 1.00 97.44 82 TYR A C 1
ATOM 622 O O . TYR A 1 82 ? -8.650 -2.544 18.436 1.00 97.44 82 TYR A O 1
ATOM 630 N N . ASP A 1 83 ? -8.565 -1.623 20.491 1.00 96.38 83 ASP A N 1
ATOM 631 C CA . ASP A 1 83 ? -9.357 -0.439 20.152 1.00 96.38 83 ASP A CA 1
ATOM 632 C C . ASP A 1 83 ? -8.606 0.533 19.231 1.00 96.38 83 ASP A C 1
ATOM 634 O O . ASP A 1 83 ? -9.234 1.323 18.530 1.00 96.38 83 ASP A O 1
ATOM 638 N N . ARG A 1 84 ? -7.262 0.506 19.247 1.00 96.75 84 ARG A N 1
ATOM 639 C CA . ARG A 1 84 ? -6.382 1.311 18.384 1.00 96.75 84 ARG A CA 1
ATOM 640 C C . ARG A 1 84 ? -5.052 0.606 18.147 1.00 96.75 84 ARG A C 1
ATOM 642 O O . ARG A 1 84 ? -4.391 0.208 19.107 1.00 96.75 84 ARG A O 1
ATOM 649 N N . PHE A 1 85 ? -4.630 0.504 16.892 1.00 97.19 85 PHE A N 1
ATOM 650 C CA . PHE A 1 85 ? -3.333 -0.065 16.522 1.00 97.19 85 PHE A CA 1
ATOM 651 C C . PHE A 1 85 ? -2.863 0.421 15.147 1.00 97.19 85 PHE A C 1
ATOM 653 O O . PHE A 1 85 ? -3.657 0.871 14.323 1.00 97.19 85 PHE A O 1
ATOM 660 N N . LEU A 1 86 ? -1.560 0.279 14.897 1.00 97.25 86 LEU A N 1
ATOM 661 C CA . LEU A 1 86 ? -0.978 0.366 13.562 1.00 97.25 86 LEU A CA 1
ATOM 662 C C . LEU A 1 86 ? -0.569 -1.044 13.129 1.00 97.25 86 LEU A C 1
ATOM 664 O O . LEU A 1 86 ? 0.219 -1.702 13.807 1.00 97.25 86 LEU A O 1
ATOM 668 N N . TYR A 1 87 ? -1.114 -1.505 12.012 1.00 97.50 87 TYR A N 1
ATOM 669 C CA . TYR A 1 87 ? -0.844 -2.812 11.432 1.00 97.50 87 TYR A CA 1
ATOM 670 C C . TYR A 1 87 ? 0.102 -2.662 10.245 1.00 97.50 87 TYR A C 1
ATOM 672 O O . TYR A 1 87 ? -0.245 -2.032 9.249 1.00 97.50 87 TYR A O 1
ATOM 680 N N . VAL A 1 88 ? 1.300 -3.236 10.343 1.00 96.62 88 VAL A N 1
ATOM 681 C CA . VAL A 1 88 ? 2.230 -3.303 9.210 1.00 96.62 88 VAL A CA 1
ATOM 682 C C . VAL A 1 88 ? 1.770 -4.430 8.294 1.00 96.62 88 VAL A C 1
ATOM 684 O O . VAL A 1 88 ? 1.860 -5.597 8.667 1.00 96.62 88 VAL A O 1
ATOM 687 N N . ASP A 1 89 ? 1.268 -4.075 7.113 1.00 95.75 89 ASP A N 1
ATOM 688 C CA . ASP A 1 89 ? 0.769 -5.054 6.150 1.00 95.75 89 ASP A CA 1
ATOM 689 C C . ASP A 1 89 ? 1.903 -5.729 5.388 1.00 95.75 89 ASP A C 1
ATOM 691 O O . ASP A 1 89 ? 1.999 -6.954 5.331 1.00 95.75 89 ASP A O 1
ATOM 695 N N . ARG A 1 90 ? 2.794 -4.915 4.818 1.00 94.56 90 ARG A N 1
ATOM 696 C CA . ARG A 1 90 ? 3.929 -5.419 4.054 1.00 94.56 90 ARG A CA 1
ATOM 697 C C . ARG A 1 90 ? 5.126 -4.499 4.139 1.00 94.56 90 ARG A C 1
ATOM 699 O O . ARG A 1 90 ? 4.995 -3.275 4.183 1.00 94.56 90 ARG A O 1
ATOM 706 N N . VAL A 1 91 ? 6.290 -5.136 4.120 1.00 96.88 91 VAL A N 1
ATOM 707 C CA . VAL A 1 91 ? 7.596 -4.512 3.948 1.00 96.88 91 VAL A CA 1
ATOM 708 C C . VAL A 1 91 ? 8.317 -5.319 2.884 1.00 96.88 91 VAL A C 1
ATOM 710 O O . VAL A 1 91 ? 8.488 -6.526 3.042 1.00 96.88 91 VAL A O 1
ATOM 713 N N . VAL A 1 92 ? 8.711 -4.665 1.800 1.00 97.44 92 VAL A N 1
ATOM 714 C CA . VAL A 1 92 ? 9.462 -5.291 0.708 1.00 97.44 92 VAL A CA 1
ATOM 715 C C . VAL A 1 92 ? 10.739 -4.497 0.512 1.00 97.44 92 VAL A C 1
ATOM 717 O O . VAL A 1 92 ? 10.707 -3.267 0.495 1.00 97.44 92 VAL A O 1
ATOM 720 N N . VAL A 1 93 ? 11.855 -5.206 0.386 1.00 95.38 93 VAL A N 1
ATOM 721 C CA . VAL A 1 93 ? 13.187 -4.646 0.155 1.00 95.38 93 VAL A CA 1
ATOM 722 C C . VAL A 1 93 ? 13.835 -5.459 -0.956 1.00 95.38 93 VAL A C 1
ATOM 724 O O . VAL A 1 93 ? 13.658 -6.679 -0.989 1.00 95.38 93 VAL A O 1
ATOM 727 N N . ASP A 1 94 ? 14.537 -4.771 -1.848 1.00 87.25 94 ASP A N 1
ATOM 728 C CA . ASP A 1 94 ? 15.356 -5.353 -2.913 1.00 87.25 94 ASP A CA 1
ATOM 729 C C . ASP A 1 94 ? 16.855 -5.253 -2.596 1.00 87.25 94 ASP A C 1
ATOM 731 O O . ASP A 1 94 ? 17.268 -4.217 -2.021 1.00 87.25 94 ASP A O 1
#

Nearest PDB structures (foldseek):
  8vrw-assembly1_B  TM=2.633E-01  e=9.768E+00  Homo sapiens

Mean predicted aligned error: 3.17 Å

Radius of gyration: 14.25 Å; Cα contacts (8 Å, |Δi|>4): 142; chains: 1; bounding box: 37×29×33 Å

Foldseek 3Di:
DAADDPVCLVVQLVQQQVPPPVHDHDDSVRSVVLSVAFPGKDWDWDQDPPGPDIDTFKIWTKGWDDDDPDPDPVNVVCNVPDPIDIDTRDITGD

Secondary structure (DSSP, 8-state):
-EE--GGGHHHHHHHHHHTTTTS----HHHHHHHHHH-SEEEEEEEEETTTTEEEEEEEEEEEEES------HHHHHHHTT-SSEEEEEEEEE-